Protein AF-A4VG60-F1 (afdb_monomer)

Radius of gyration: 16.8 Å; Cα contacts (8 Å, |Δi|>4): 55; chains: 1; bounding box: 37×32×46 Å

Sequence (109 aa):
MPMEATLLPELQGFSYWGRTFHEILQEVNPHLMCQLAEGQALQVYIERRQCYLQSEAARLEREWRRLHPLSIDAGYLARANWQRHCKLAVREMLIDELAKSLSGSTADM

Organism: Stutzerimonas stutzeri (strain A1501) (NCBI:txid379731)

Solvent-accessible surface area (backbone atoms only — not comparable to full-atom values): 6311 Å² total; per-residue (Å²): 130,84,80,64,82,84,75,44,78,89,54,63,91,52,53,73,54,25,45,53,48,50,55,48,37,51,73,58,31,44,66,61,49,50,55,28,51,76,65,71,41,40,65,65,51,38,55,54,49,23,57,50,51,54,53,49,44,57,52,45,41,55,51,50,48,68,78,55,72,75,65,89,84,56,51,72,68,57,51,53,50,50,54,48,50,45,55,48,55,43,48,54,51,52,52,52,54,47,50,51,59,50,47,58,67,70,74,85,120

pLDDT: mean 85.33, std 16.86, range [35.12, 97.88]

Structure (mmCIF, N/CA/C/O backbone):
data_AF-A4VG60-F1
#
_entry.id   AF-A4VG60-F1
#
loop_
_atom_site.group_PDB
_atom_site.id
_atom_site.type_symbol
_atom_site.label_atom_id
_atom_site.label_alt_id
_atom_site.label_comp_id
_atom_site.label_asym_id
_atom_site.label_entity_id
_atom_site.label_seq_id
_atom_site.pdbx_PDB_ins_code
_atom_site.Cartn_x
_atom_site.Cartn_y
_atom_site.Cartn_z
_atom_site.occupancy
_atom_site.B_iso_or_equiv
_atom_site.auth_seq_id
_atom_site.auth_co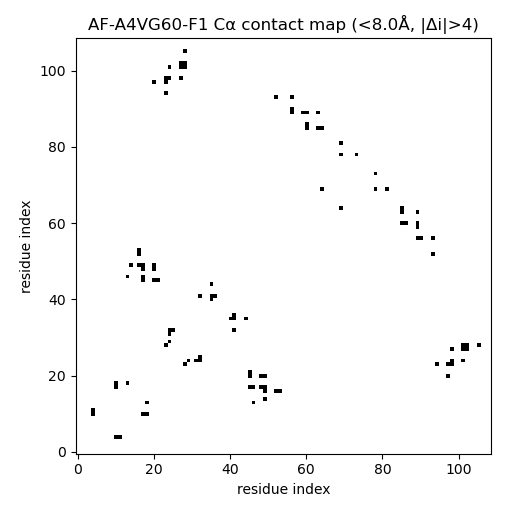mp_id
_atom_site.auth_asym_id
_atom_site.auth_atom_id
_atom_site.pdbx_PDB_model_num
ATOM 1 N N . MET A 1 1 ? -8.471 10.026 -9.662 1.00 35.12 1 MET A N 1
ATOM 2 C CA . MET A 1 1 ? -8.699 10.967 -8.548 1.00 35.12 1 MET A CA 1
ATOM 3 C C . MET A 1 1 ? -9.149 10.124 -7.366 1.00 35.12 1 MET A C 1
ATOM 5 O O . MET A 1 1 ? -10.168 9.471 -7.541 1.00 35.12 1 MET A O 1
ATOM 9 N N . PRO A 1 2 ? -8.411 10.012 -6.248 1.00 47.25 2 PRO A N 1
ATOM 10 C CA . PRO A 1 2 ? -8.999 9.405 -5.063 1.00 47.25 2 PRO A CA 1
ATOM 11 C C . PRO A 1 2 ? -10.036 10.398 -4.531 1.00 47.25 2 PRO A C 1
ATOM 13 O O . PRO A 1 2 ? -9.722 11.569 -4.304 1.00 47.25 2 PRO A O 1
ATOM 16 N N . MET A 1 3 ? -11.285 9.951 -4.481 1.00 45.38 3 MET A N 1
ATOM 17 C CA . MET A 1 3 ? -12.402 10.698 -3.920 1.00 45.38 3 MET A CA 1
ATOM 18 C C . MET A 1 3 ? -12.078 11.074 -2.463 1.00 45.38 3 MET A C 1
ATOM 20 O O . MET A 1 3 ? -11.585 10.256 -1.699 1.00 45.38 3 MET A O 1
ATOM 24 N N . GLU A 1 4 ? -12.342 12.335 -2.117 1.00 43.03 4 GLU A N 1
ATOM 25 C CA . GLU A 1 4 ? -12.742 12.745 -0.763 1.00 43.03 4 GLU A CA 1
ATOM 26 C C . GLU A 1 4 ? -11.701 12.788 0.371 1.00 43.03 4 GLU A C 1
ATOM 28 O O . GLU A 1 4 ? -12.062 12.837 1.543 1.00 43.03 4 GLU A O 1
ATOM 33 N N . ALA A 1 5 ? -10.416 13.007 0.076 1.00 45.91 5 ALA A N 1
ATOM 34 C CA . ALA A 1 5 ? -9.471 13.470 1.113 1.00 45.91 5 ALA A CA 1
ATOM 35 C C . ALA A 1 5 ? -9.815 14.871 1.689 1.00 45.91 5 ALA A C 1
ATOM 37 O O . ALA A 1 5 ? -9.117 15.372 2.567 1.00 45.91 5 ALA A O 1
ATOM 38 N N . THR A 1 6 ? -10.859 15.528 1.173 1.00 43.12 6 THR A N 1
ATOM 39 C CA . THR A 1 6 ? -11.344 16.847 1.607 1.00 43.12 6 THR A CA 1
ATOM 40 C C . THR A 1 6 ? -12.518 16.775 2.593 1.00 43.12 6 THR A C 1
ATOM 42 O O . THR A 1 6 ? -12.932 17.823 3.075 1.00 43.12 6 THR A O 1
ATOM 45 N N . LEU A 1 7 ? -13.066 15.588 2.897 1.00 49.22 7 LEU A N 1
ATOM 46 C CA . LEU A 1 7 ? -14.319 15.460 3.666 1.00 49.22 7 LEU A CA 1
ATOM 47 C C . LEU A 1 7 ? -14.187 14.791 5.044 1.00 49.22 7 LEU A C 1
ATOM 49 O O . LEU A 1 7 ? -15.153 14.802 5.800 1.00 49.22 7 LEU A O 1
ATOM 53 N N . LEU A 1 8 ? -13.008 14.284 5.419 1.00 56.97 8 LEU A N 1
ATOM 54 C CA . LEU A 1 8 ? -12.773 13.691 6.741 1.00 56.97 8 LEU A CA 1
ATOM 55 C C . LEU A 1 8 ? -11.650 14.448 7.472 1.00 56.97 8 LEU A C 1
ATOM 57 O O . LEU A 1 8 ? -10.483 14.290 7.104 1.00 56.97 8 LEU A O 1
ATOM 61 N N . PRO A 1 9 ? -11.964 15.256 8.507 1.00 61.59 9 PRO A N 1
ATOM 62 C CA . PRO A 1 9 ? -10.962 15.944 9.331 1.00 61.59 9 PRO A CA 1
ATOM 63 C C . PRO A 1 9 ? -9.912 14.985 9.909 1.00 61.59 9 PRO A C 1
ATOM 65 O O . PRO A 1 9 ? -8.746 15.338 10.046 1.00 61.59 9 PRO A O 1
ATOM 68 N N . GLU A 1 10 ? -10.320 13.744 10.175 1.00 61.84 10 GLU A N 1
ATOM 69 C CA . GLU A 1 10 ? -9.490 12.670 10.724 1.00 61.84 10 GLU A CA 1
ATOM 70 C C . GLU A 1 10 ? -8.391 12.195 9.764 1.00 61.84 10 GLU A C 1
ATOM 72 O O . GLU A 1 10 ? -7.391 11.643 10.204 1.00 61.84 10 GLU A O 1
ATOM 77 N N . LEU A 1 11 ? -8.528 12.434 8.454 1.00 64.25 11 LEU A N 1
ATOM 78 C CA . LEU A 1 11 ? -7.517 12.079 7.450 1.00 64.25 11 LEU A CA 1
ATOM 79 C C . LEU A 1 11 ? -6.500 13.201 7.199 1.00 64.25 11 LEU A C 1
ATOM 81 O O . LEU A 1 11 ? -5.514 13.012 6.473 1.0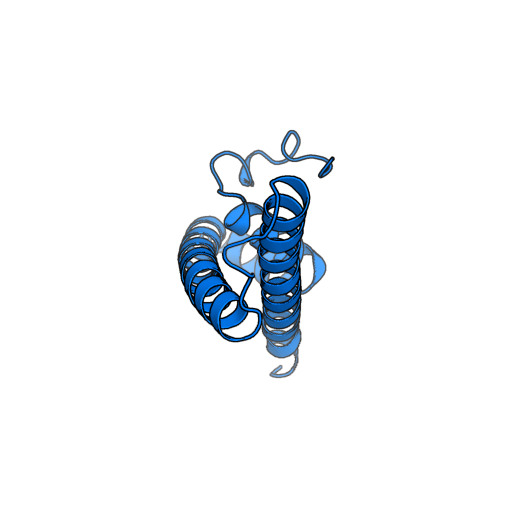0 64.25 11 LEU A O 1
ATOM 85 N N . GLN A 1 12 ? -6.734 14.381 7.773 1.00 68.31 12 GLN A N 1
ATOM 86 C CA . GLN A 1 12 ? -5.907 15.556 7.559 1.00 68.31 12 GLN A CA 1
ATOM 87 C C . GLN A 1 12 ? -4.561 15.381 8.282 1.00 68.31 12 GLN A C 1
ATOM 89 O O . GLN A 1 12 ? -4.502 15.165 9.485 1.00 68.31 12 GLN A O 1
ATOM 94 N N . GLY A 1 13 ? -3.456 15.444 7.533 1.00 73.44 13 GLY A N 1
ATOM 95 C CA . GLY A 1 13 ? -2.101 15.228 8.063 1.00 73.44 13 GLY A CA 1
ATOM 96 C C . GLY A 1 13 ? -1.559 13.803 7.894 1.00 73.44 13 GLY A C 1
ATOM 97 O O . GLY A 1 13 ? -0.353 13.598 8.030 1.00 73.44 13 GLY A O 1
ATOM 98 N N . PHE A 1 14 ? -2.390 12.832 7.500 1.00 80.12 14 PHE A N 1
ATOM 99 C CA . PHE A 1 14 ? -1.922 11.473 7.232 1.00 80.12 14 PHE A CA 1
ATOM 100 C C . PHE A 1 14 ? -1.254 11.317 5.860 1.00 80.12 14 PHE A C 1
ATOM 102 O O . PHE A 1 14 ? -1.701 11.836 4.830 1.00 80.12 14 PHE A O 1
ATOM 109 N N . SER A 1 15 ? -0.179 10.522 5.830 1.00 84.69 15 SER A N 1
ATOM 110 C CA . SER A 1 15 ? 0.492 10.142 4.586 1.00 84.69 15 SER A CA 1
ATOM 111 C C . SER A 1 15 ? -0.416 9.287 3.687 1.00 84.69 15 SER A C 1
ATOM 113 O O . SER A 1 15 ? -1.508 8.873 4.077 1.00 84.69 15 SER A O 1
ATOM 115 N N . TYR A 1 16 ? 0.032 8.993 2.462 1.00 88.38 16 TYR A N 1
ATOM 116 C CA . TYR A 1 16 ? -0.686 8.089 1.552 1.00 88.38 16 TYR A CA 1
ATOM 117 C C . TYR A 1 16 ? -1.060 6.750 2.221 1.00 88.38 16 TYR A C 1
ATOM 119 O O . TYR A 1 16 ? -2.207 6.316 2.128 1.00 88.38 16 TYR A O 1
ATOM 127 N N . TRP A 1 17 ? -0.117 6.130 2.937 1.00 91.31 17 TRP A N 1
ATOM 128 C CA . TRP A 1 17 ? -0.344 4.849 3.607 1.00 91.31 17 TRP A CA 1
ATOM 129 C C . TRP A 1 17 ? -1.249 4.960 4.833 1.00 91.31 17 TRP A C 1
ATOM 131 O O . TRP A 1 17 ? -1.998 4.029 5.091 1.00 91.31 17 TRP A O 1
ATOM 141 N N . GLY A 1 18 ? -1.232 6.090 5.548 1.00 90.94 18 GLY A N 1
ATOM 142 C CA . GLY A 1 18 ? -2.168 6.328 6.652 1.00 90.94 18 GLY A CA 1
ATOM 143 C C . GLY A 1 18 ? -3.614 6.409 6.163 1.00 90.94 18 GLY A C 1
ATOM 144 O O . GLY A 1 18 ? -4.479 5.718 6.689 1.00 90.94 18 GLY A O 1
ATOM 145 N N . ARG A 1 19 ? -3.850 7.169 5.086 1.00 90.12 19 ARG A N 1
ATOM 146 C CA . ARG A 1 19 ? -5.174 7.268 4.447 1.00 90.12 19 ARG A CA 1
ATOM 147 C C . ARG A 1 19 ? -5.639 5.934 3.871 1.00 90.12 19 ARG A C 1
ATOM 149 O O . ARG A 1 19 ? -6.734 5.491 4.181 1.00 90.12 19 ARG A O 1
ATOM 156 N N . THR A 1 20 ? -4.763 5.253 3.131 1.00 90.75 20 THR A N 1
ATOM 157 C CA . THR A 1 20 ? -5.065 3.930 2.557 1.00 90.75 20 THR A CA 1
ATOM 158 C C . THR A 1 20 ? -5.397 2.913 3.652 1.00 90.75 20 THR A C 1
ATOM 160 O O . THR A 1 20 ? -6.342 2.148 3.518 1.00 90.75 20 THR A O 1
ATOM 163 N N . PHE A 1 21 ? -4.644 2.910 4.757 1.00 92.56 21 PHE A N 1
ATOM 164 C CA . PHE A 1 21 ? -4.912 2.020 5.883 1.00 92.56 21 PHE A CA 1
ATOM 165 C C . PHE A 1 21 ? -6.263 2.318 6.542 1.00 92.56 21 PHE A C 1
ATOM 167 O O . PHE A 1 21 ? -7.014 1.388 6.810 1.00 92.56 21 PHE A O 1
ATOM 174 N N . HIS A 1 22 ? -6.576 3.594 6.781 1.00 91.81 22 HIS A N 1
ATOM 175 C CA . HIS A 1 22 ? -7.866 4.003 7.333 1.00 91.81 22 HIS A CA 1
ATOM 176 C C . HIS A 1 22 ? -9.033 3.565 6.438 1.00 91.81 22 HIS A C 1
ATOM 178 O O . HIS A 1 22 ? -9.980 2.962 6.931 1.00 91.81 22 HIS A O 1
ATOM 184 N N . GLU A 1 23 ? -8.954 3.837 5.132 1.00 91.00 23 GLU A N 1
ATOM 185 C CA . GLU A 1 23 ? -9.973 3.438 4.150 1.00 91.00 23 GLU A CA 1
ATOM 186 C C . GLU A 1 23 ? -10.209 1.918 4.179 1.00 91.00 23 GLU A C 1
ATOM 188 O O . GLU A 1 23 ? -11.348 1.473 4.308 1.00 91.00 23 GLU A O 1
ATOM 193 N N . ILE A 1 24 ? -9.138 1.114 4.163 1.00 91.31 24 ILE A N 1
ATOM 194 C CA . ILE A 1 24 ? -9.257 -0.353 4.207 1.00 91.31 24 ILE A CA 1
ATOM 195 C C . ILE A 1 24 ? -9.788 -0.830 5.562 1.00 91.31 24 ILE A C 1
ATOM 197 O O . ILE A 1 24 ? -10.591 -1.755 5.611 1.00 91.31 24 ILE A O 1
ATOM 201 N N . LEU A 1 25 ? -9.365 -0.221 6.672 1.00 90.75 25 LEU A N 1
ATOM 202 C CA . LEU A 1 25 ? -9.869 -0.567 8.001 1.00 90.75 25 LEU A CA 1
ATOM 203 C C . LEU A 1 25 ? -11.378 -0.321 8.099 1.00 90.75 25 LEU A C 1
ATOM 205 O O . LEU A 1 25 ? -12.097 -1.178 8.609 1.00 90.75 25 LEU A O 1
ATOM 209 N N . GLN A 1 26 ? -11.851 0.808 7.574 1.00 90.62 26 GLN A N 1
ATOM 210 C CA . GLN A 1 26 ? -13.269 1.148 7.528 1.00 90.62 26 GLN A CA 1
ATOM 211 C C . GLN A 1 26 ? -14.078 0.156 6.680 1.00 90.62 26 GLN A C 1
ATOM 213 O O . GLN A 1 26 ? -15.182 -0.218 7.067 1.00 90.62 26 GLN A O 1
ATOM 218 N N . GLU A 1 27 ? -13.535 -0.273 5.540 1.00 89.38 27 GLU A N 1
ATOM 219 C CA . GLU A 1 27 ? -14.204 -1.203 4.625 1.00 89.38 27 GLU A CA 1
ATOM 220 C C . GLU A 1 27 ? -14.207 -2.648 5.149 1.00 89.38 27 GLU A C 1
ATOM 222 O O . GLU A 1 27 ? -15.226 -3.334 5.091 1.00 89.38 27 GLU A O 1
ATOM 227 N N . VAL A 1 28 ? -13.074 -3.114 5.678 1.00 91.25 28 VAL A N 1
ATOM 228 C CA . VAL A 1 28 ? -12.853 -4.528 6.017 1.00 91.25 28 VAL A CA 1
ATOM 229 C C . VAL A 1 28 ? -13.232 -4.852 7.461 1.00 91.25 28 VAL A C 1
ATOM 231 O O . VAL A 1 28 ? -13.740 -5.939 7.731 1.00 91.25 28 VAL A O 1
ATOM 234 N N . ASN A 1 29 ? -12.975 -3.945 8.408 1.00 89.94 29 ASN A N 1
ATOM 235 C CA . ASN A 1 29 ? -13.248 -4.172 9.828 1.00 89.94 29 ASN A CA 1
ATOM 236 C C . ASN A 1 29 ? -13.742 -2.886 10.526 1.00 89.94 29 ASN A C 1
ATOM 238 O O . ASN A 1 29 ? -13.051 -2.323 11.387 1.00 89.94 29 ASN A O 1
ATOM 242 N N . PRO A 1 30 ? -14.962 -2.423 10.189 1.00 89.50 30 PRO A N 1
ATOM 243 C CA . PRO A 1 30 ? -15.536 -1.212 10.773 1.00 89.50 30 PRO A CA 1
ATOM 244 C C . PRO A 1 30 ? -15.737 -1.324 12.289 1.00 89.50 30 PRO A C 1
ATOM 246 O O . PRO A 1 30 ? -15.678 -0.318 12.991 1.00 89.50 30 PRO A O 1
ATOM 249 N N . HIS A 1 31 ? -15.926 -2.535 12.827 1.00 90.19 31 HIS A N 1
ATOM 250 C CA . HIS A 1 31 ? -16.079 -2.724 14.269 1.00 90.19 31 HIS A CA 1
ATOM 251 C C . HIS A 1 31 ? -14.798 -2.366 15.030 1.00 90.19 31 HIS A C 1
ATOM 253 O O . HIS A 1 31 ? -14.852 -1.604 15.995 1.00 90.19 31 HIS A O 1
ATOM 259 N N . LEU A 1 32 ? -13.640 -2.844 14.558 1.00 89.12 32 LEU A N 1
ATOM 260 C CA . LEU A 1 32 ? -12.343 -2.466 15.119 1.00 89.12 32 LEU A CA 1
ATOM 261 C C . LEU A 1 32 ? -12.105 -0.955 15.005 1.00 89.12 32 LEU A C 1
ATOM 263 O O . LEU A 1 32 ? -11.581 -0.345 15.935 1.00 89.12 32 LEU A O 1
ATOM 267 N N . MET A 1 33 ? -12.515 -0.336 13.895 1.00 88.19 33 MET A N 1
ATOM 268 C CA . MET A 1 33 ? -12.425 1.116 13.732 1.00 88.19 33 MET A CA 1
ATOM 269 C C . MET A 1 33 ? -13.219 1.862 14.813 1.00 88.19 33 MET A C 1
ATOM 271 O O . MET A 1 33 ? -12.666 2.755 15.455 1.00 88.19 33 MET A O 1
ATOM 275 N N . CYS A 1 34 ? -14.474 1.468 15.058 1.00 87.31 34 CYS A N 1
ATOM 276 C CA . CYS A 1 34 ? -15.307 2.058 16.108 1.00 87.31 34 CYS A CA 1
ATOM 277 C C . CYS A 1 34 ? -14.690 1.870 17.500 1.00 87.31 34 CYS A C 1
ATOM 279 O O . CYS A 1 34 ? -14.556 2.844 18.234 1.00 87.31 34 CYS A O 1
ATOM 281 N N . GLN A 1 35 ? -14.228 0.659 17.833 1.00 89.19 35 GLN A N 1
ATOM 282 C CA . GLN A 1 35 ? -13.571 0.384 19.119 1.00 89.19 35 GLN A CA 1
ATOM 283 C C . GLN A 1 35 ? -12.331 1.267 19.338 1.00 89.19 35 GLN A C 1
ATOM 285 O O . GLN A 1 35 ? -12.123 1.821 20.419 1.00 89.19 35 GLN A O 1
ATOM 290 N N . LEU A 1 36 ? -11.497 1.422 18.306 1.00 88.25 36 LEU A N 1
ATOM 291 C CA . LEU A 1 36 ? -10.305 2.268 18.367 1.00 88.25 36 LEU A CA 1
ATOM 292 C C . LEU A 1 36 ? -10.651 3.757 18.485 1.00 88.25 36 LEU A C 1
ATOM 294 O O . LEU A 1 36 ? -9.912 4.495 19.143 1.00 88.25 36 LEU A O 1
ATOM 298 N N . ALA A 1 37 ? -11.737 4.202 17.849 1.00 86.38 37 ALA A N 1
ATOM 299 C CA . ALA A 1 37 ? -12.216 5.578 17.933 1.00 86.38 37 ALA A CA 1
ATOM 300 C C . ALA A 1 37 ? -12.768 5.895 19.333 1.00 86.38 37 ALA A C 1
ATOM 302 O O . ALA A 1 37 ? -12.375 6.895 19.932 1.00 86.38 37 ALA A O 1
ATOM 303 N N . GLU A 1 38 ? -13.596 5.008 19.892 1.00 84.19 38 GLU A N 1
ATOM 304 C CA . GLU A 1 38 ? -14.126 5.116 21.259 1.00 84.19 38 GLU A CA 1
ATOM 305 C C . GLU A 1 38 ? -13.003 5.150 22.302 1.00 84.19 38 GLU A C 1
ATOM 307 O O . GLU A 1 38 ? -13.033 5.952 23.235 1.00 84.19 38 GLU A O 1
ATOM 312 N N . GLY A 1 39 ? -11.966 4.332 22.105 1.00 81.38 39 GLY A N 1
ATOM 313 C CA . GLY A 1 39 ? -10.771 4.316 22.947 1.00 81.38 39 GLY A CA 1
ATOM 314 C C . GLY A 1 39 ? -9.772 5.450 22.687 1.00 81.38 39 GLY A C 1
ATOM 315 O O . GLY A 1 39 ? -8.698 5.432 23.285 1.00 81.38 39 GLY A O 1
ATOM 316 N N . GLN A 1 40 ? -10.065 6.397 21.783 1.00 82.00 40 GLN A N 1
ATOM 317 C CA . GLN A 1 40 ? -9.162 7.487 21.365 1.00 82.00 40 GLN A CA 1
ATOM 318 C C . GLN A 1 40 ? -7.770 7.006 20.894 1.00 82.00 40 GLN A C 1
ATOM 320 O O . GLN A 1 40 ? -6.784 7.741 20.938 1.00 82.00 40 GLN A O 1
ATOM 325 N N . ALA A 1 41 ? -7.677 5.761 20.421 1.00 88.94 41 ALA A N 1
ATOM 326 C CA . ALA A 1 41 ? -6.432 5.112 20.010 1.00 88.94 41 ALA A CA 1
ATOM 327 C C . ALA A 1 41 ? -6.264 5.044 18.483 1.00 88.94 41 ALA A C 1
ATOM 329 O O . ALA A 1 41 ? -5.187 4.684 17.998 1.00 88.94 41 ALA A O 1
ATOM 330 N N . LEU A 1 42 ? -7.308 5.394 17.722 1.00 86.69 42 LEU A N 1
ATOM 331 C CA . LEU A 1 42 ? -7.351 5.262 16.264 1.00 86.69 42 LEU A CA 1
ATOM 332 C C . LEU A 1 42 ? -6.197 5.993 15.568 1.00 86.69 42 LEU A C 1
ATOM 334 O O . LEU A 1 42 ? -5.504 5.389 14.751 1.00 86.69 42 LEU A O 1
ATOM 338 N N . GLN A 1 43 ? -5.927 7.249 15.936 1.00 87.38 43 GLN A N 1
ATOM 339 C CA . GLN A 1 43 ? -4.848 8.029 15.326 1.00 87.38 43 GLN A CA 1
ATOM 340 C C . GLN A 1 43 ? -3.483 7.348 15.508 1.00 87.38 43 GLN A C 1
ATOM 342 O O . GLN A 1 43 ? -2.790 7.080 14.529 1.00 87.38 43 GLN A O 1
ATOM 347 N N . VAL A 1 44 ? -3.120 6.998 16.746 1.00 89.56 44 VAL A N 1
ATOM 348 C CA . VAL A 1 44 ? -1.839 6.337 17.059 1.00 89.56 44 VAL A CA 1
ATOM 349 C C . VAL A 1 44 ? -1.734 4.978 16.361 1.00 89.56 44 VAL A C 1
ATOM 351 O O . VAL A 1 44 ? -0.654 4.578 15.916 1.00 89.56 44 VAL A O 1
ATOM 354 N N . TYR A 1 45 ? -2.850 4.256 16.238 1.00 90.31 45 TYR A N 1
ATOM 355 C CA . TYR A 1 45 ? -2.895 2.985 15.527 1.00 90.31 45 TYR A CA 1
ATOM 356 C C . TYR A 1 45 ? -2.592 3.157 14.032 1.00 90.31 45 TYR A C 1
ATOM 358 O O . TYR A 1 45 ? -1.715 2.467 13.501 1.00 90.31 45 TYR A O 1
ATOM 366 N N . ILE A 1 46 ? -3.235 4.128 13.375 1.00 90.81 46 ILE A N 1
ATOM 367 C CA . ILE A 1 46 ? -2.972 4.476 11.972 1.00 90.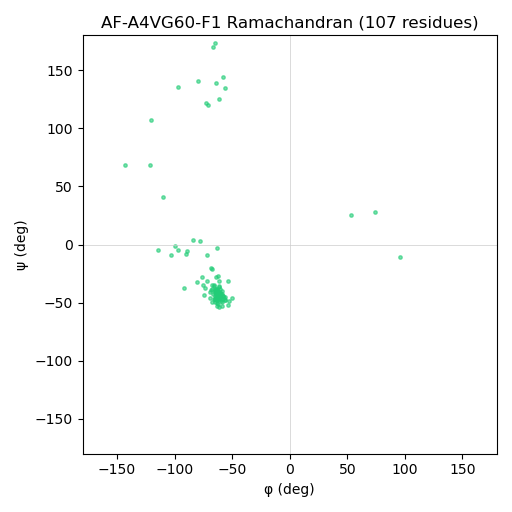81 46 ILE A CA 1
ATOM 368 C C . ILE A 1 46 ? -1.521 4.949 11.804 1.00 90.81 46 ILE A C 1
ATOM 370 O O . ILE A 1 46 ? -0.848 4.525 10.865 1.00 90.81 46 ILE A O 1
ATOM 374 N N . GLU A 1 47 ? -0.997 5.762 12.727 1.00 90.25 47 GLU A N 1
ATOM 375 C CA . GLU A 1 47 ? 0.382 6.263 12.681 1.00 90.25 47 GLU A CA 1
ATOM 376 C C . GLU A 1 47 ? 1.426 5.139 12.745 1.00 90.25 47 GLU A C 1
ATOM 378 O O . GLU A 1 47 ? 2.399 5.128 11.987 1.00 90.25 47 GLU A O 1
ATOM 383 N N . ARG A 1 48 ? 1.217 4.145 13.610 1.00 90.88 48 ARG A N 1
ATOM 384 C CA . ARG A 1 48 ? 2.105 2.975 13.684 1.00 90.88 48 ARG A CA 1
ATOM 385 C C . ARG A 1 48 ? 2.027 2.136 12.414 1.00 90.88 48 ARG A C 1
ATOM 387 O O . ARG A 1 48 ? 3.057 1.708 11.889 1.00 90.88 48 ARG A O 1
ATOM 394 N N . ARG A 1 49 ? 0.814 1.925 11.896 1.00 91.56 49 ARG A N 1
ATOM 395 C CA . ARG A 1 49 ? 0.593 1.131 10.683 1.00 91.56 49 ARG A CA 1
ATOM 396 C C . ARG A 1 49 ? 1.157 1.810 9.438 1.00 91.56 49 ARG A C 1
ATOM 398 O O . ARG A 1 49 ? 1.790 1.121 8.641 1.00 91.56 49 ARG A O 1
ATOM 405 N N . GLN A 1 50 ? 1.056 3.135 9.296 1.00 93.19 50 GLN A N 1
ATOM 406 C CA . GLN A 1 50 ? 1.666 3.832 8.155 1.00 93.19 50 GLN A CA 1
ATOM 407 C C . GLN A 1 50 ? 3.193 3.688 8.129 1.00 93.19 50 GLN A C 1
ATOM 409 O O . GLN A 1 50 ? 3.748 3.460 7.057 1.00 93.19 50 GLN A O 1
ATOM 414 N N . CYS A 1 51 ? 3.879 3.779 9.275 1.00 90.88 51 CYS A N 1
ATOM 415 C CA . CYS A 1 51 ? 5.341 3.664 9.334 1.00 90.88 51 CYS A CA 1
ATOM 416 C C . CYS A 1 51 ? 5.806 2.264 8.918 1.00 90.88 51 CYS A C 1
ATOM 418 O O . CYS A 1 51 ? 6.782 2.115 8.175 1.00 90.88 51 CYS A O 1
ATOM 420 N N . TYR A 1 52 ? 5.069 1.243 9.360 1.00 92.69 52 TYR A N 1
ATOM 421 C CA . TYR A 1 52 ? 5.290 -0.135 8.942 1.00 92.69 52 TYR A CA 1
ATOM 422 C C . TYR A 1 52 ? 5.093 -0.298 7.428 1.00 92.69 52 TYR A C 1
ATOM 424 O O . TYR A 1 52 ? 6.019 -0.716 6.739 1.00 92.69 52 TYR A O 1
ATOM 432 N N . LEU A 1 53 ? 3.943 0.122 6.889 1.00 94.44 53 LEU A N 1
ATOM 433 C CA . LEU A 1 53 ? 3.626 -0.016 5.461 1.00 94.44 53 LEU A CA 1
ATOM 434 C C . LEU A 1 53 ? 4.602 0.745 4.556 1.00 94.44 53 LEU A C 1
ATOM 436 O O . LEU A 1 53 ? 4.973 0.255 3.493 1.00 94.44 53 LEU A O 1
ATOM 440 N N . GLN A 1 54 ? 5.069 1.922 4.979 1.00 94.31 54 GLN A N 1
ATOM 441 C CA . GLN A 1 54 ? 6.101 2.675 4.261 1.00 94.31 54 GLN A CA 1
ATOM 442 C C . GLN A 1 54 ? 7.425 1.909 4.187 1.00 94.31 54 GLN A C 1
ATOM 444 O O . GLN A 1 54 ? 8.040 1.829 3.120 1.00 94.31 54 GLN A O 1
ATOM 449 N N . SER A 1 55 ? 7.860 1.348 5.317 1.00 95.00 55 SER A N 1
ATOM 450 C CA . SER A 1 55 ? 9.100 0.572 5.402 1.00 95.00 55 SER A CA 1
ATOM 451 C C . SER A 1 55 ? 9.008 -0.702 4.566 1.00 95.00 55 SER A C 1
ATOM 453 O O . SER A 1 55 ? 9.933 -1.030 3.819 1.00 95.00 55 SER A O 1
ATOM 455 N N . GLU A 1 56 ? 7.859 -1.369 4.630 1.00 96.56 56 GLU A N 1
ATOM 456 C CA . GLU A 1 56 ? 7.609 -2.608 3.911 1.00 96.56 56 GLU A CA 1
ATOM 457 C C . GLU A 1 56 ? 7.506 -2.378 2.401 1.00 96.56 56 GLU A C 1
ATOM 459 O O . GLU A 1 56 ? 8.143 -3.090 1.626 1.00 96.56 56 GLU A O 1
ATOM 464 N N . ALA A 1 57 ? 6.843 -1.301 1.967 1.00 96.44 57 ALA A N 1
ATOM 465 C CA . ALA A 1 57 ? 6.829 -0.899 0.563 1.00 96.44 57 ALA A CA 1
ATOM 466 C C . ALA A 1 57 ? 8.251 -0.663 0.034 1.00 96.44 57 ALA A C 1
ATOM 468 O O . ALA A 1 57 ? 8.616 -1.155 -1.032 1.00 96.44 57 ALA A O 1
ATOM 469 N N . ALA A 1 58 ? 9.100 0.031 0.798 1.00 96.75 58 ALA A N 1
ATOM 470 C CA . ALA A 1 58 ? 10.487 0.254 0.401 1.00 96.75 58 ALA A CA 1
ATOM 471 C C . ALA A 1 58 ? 11.290 -1.056 0.304 1.00 96.75 58 ALA A C 1
ATOM 473 O O . ALA A 1 58 ? 12.121 -1.197 -0.601 1.00 96.75 58 ALA A O 1
ATOM 474 N N . ARG A 1 59 ? 11.056 -2.013 1.213 1.00 97.81 59 ARG A N 1
ATOM 475 C CA . ARG A 1 59 ? 11.679 -3.345 1.186 1.00 97.81 59 ARG A CA 1
ATOM 476 C C . ARG A 1 59 ? 11.259 -4.117 -0.066 1.00 97.81 59 ARG A C 1
ATOM 478 O O . ARG A 1 59 ? 12.124 -4.554 -0.826 1.00 97.81 59 ARG A O 1
ATOM 485 N N . LEU A 1 60 ? 9.956 -4.214 -0.304 1.00 97.69 60 LEU A N 1
ATOM 486 C CA . LEU A 1 60 ? 9.360 -4.954 -1.414 1.00 97.69 60 LEU A CA 1
ATOM 487 C C . LEU A 1 60 ? 9.703 -4.351 -2.772 1.00 97.69 60 LEU A C 1
ATOM 489 O O . LEU A 1 60 ? 9.976 -5.079 -3.719 1.00 97.69 60 LEU A O 1
ATOM 493 N N . GLU A 1 61 ? 9.795 -3.027 -2.879 1.00 97.81 61 GLU A N 1
ATOM 494 C CA . GLU A 1 61 ? 10.264 -2.397 -4.111 1.00 97.81 61 GLU A CA 1
ATOM 495 C C . GLU A 1 61 ? 11.708 -2.782 -4.438 1.00 97.81 61 GLU A C 1
ATOM 497 O O . GLU A 1 61 ? 12.042 -2.982 -5.603 1.00 97.81 61 GLU A O 1
ATOM 502 N N . ARG A 1 62 ? 12.598 -2.887 -3.441 1.00 97.56 62 ARG A N 1
ATOM 503 C CA . ARG A 1 62 ? 13.974 -3.354 -3.690 1.00 97.56 62 ARG A CA 1
ATOM 504 C C . ARG A 1 62 ? 13.983 -4.804 -4.158 1.00 97.56 62 ARG A C 1
ATOM 506 O O . ARG A 1 62 ? 14.760 -5.135 -5.047 1.00 97.56 62 ARG A O 1
ATOM 513 N N . GLU A 1 63 ? 13.143 -5.643 -3.567 1.00 97.75 63 GLU A N 1
ATOM 514 C CA . GLU A 1 63 ? 13.000 -7.050 -3.936 1.00 97.75 63 GLU A CA 1
ATOM 515 C C . GLU A 1 63 ? 12.452 -7.208 -5.359 1.00 97.75 63 GLU A C 1
ATOM 517 O O . GLU A 1 63 ? 13.090 -7.841 -6.198 1.00 97.75 63 GLU A O 1
ATOM 522 N N . TRP A 1 64 ? 11.362 -6.513 -5.682 1.00 97.88 64 TRP A N 1
ATOM 523 C CA . TRP A 1 64 ? 10.772 -6.497 -7.017 1.00 97.88 64 TRP A CA 1
ATOM 524 C C . TRP A 1 64 ? 11.787 -6.059 -8.079 1.00 97.88 64 TRP A C 1
ATOM 526 O O . TRP A 1 64 ? 11.945 -6.717 -9.103 1.00 97.88 64 TRP A O 1
ATOM 536 N N . ARG A 1 65 ? 12.565 -4.997 -7.825 1.00 96.56 65 ARG A N 1
ATOM 537 C CA . ARG A 1 65 ? 13.595 -4.531 -8.773 1.00 96.56 65 ARG A CA 1
ATOM 538 C C . ARG A 1 65 ? 14.718 -5.547 -9.002 1.00 96.56 65 ARG A C 1
ATOM 540 O O . ARG A 1 65 ? 15.322 -5.524 -10.070 1.00 96.56 65 ARG A O 1
ATOM 547 N N . ARG A 1 66 ? 15.011 -6.417 -8.027 1.00 96.56 66 ARG A N 1
ATOM 548 C CA . ARG A 1 66 ? 15.983 -7.515 -8.193 1.00 96.56 66 ARG A CA 1
ATOM 549 C C . ARG A 1 66 ? 15.423 -8.631 -9.072 1.00 96.56 66 ARG A C 1
ATOM 551 O O . ARG A 1 66 ? 16.172 -9.191 -9.862 1.00 96.56 66 ARG A O 1
ATOM 558 N N . LEU A 1 67 ? 14.131 -8.931 -8.943 1.00 97.12 67 LEU A N 1
ATOM 559 C CA . LEU A 1 67 ? 13.444 -9.958 -9.737 1.00 97.12 67 LEU A CA 1
ATOM 560 C C . LEU A 1 67 ? 13.132 -9.494 -11.165 1.00 97.12 67 LEU A C 1
ATOM 562 O O . LEU A 1 67 ? 13.086 -10.303 -12.088 1.00 97.12 67 LEU A O 1
ATOM 566 N N . HIS A 1 68 ? 12.957 -8.188 -11.355 1.00 96.00 68 HIS A N 1
ATOM 567 C CA . HIS A 1 68 ? 12.616 -7.574 -12.632 1.00 96.00 68 HIS A CA 1
ATOM 568 C C . HIS A 1 68 ? 13.690 -6.555 -13.037 1.00 96.00 68 HIS A C 1
ATOM 570 O O . HIS A 1 68 ? 13.422 -5.351 -13.012 1.00 96.00 68 HIS A O 1
ATOM 576 N N . PRO A 1 69 ? 14.919 -6.984 -13.381 1.00 95.62 69 PRO A N 1
ATOM 577 C CA . PRO A 1 69 ? 15.977 -6.058 -13.760 1.00 95.62 69 PRO A CA 1
ATOM 578 C C . PRO A 1 69 ? 15.614 -5.313 -15.050 1.00 95.62 69 PRO A C 1
ATOM 580 O O . PRO A 1 69 ? 15.092 -5.892 -16.003 1.00 95.62 69 PRO A O 1
ATOM 583 N N . LEU A 1 70 ? 15.918 -4.016 -15.090 1.00 95.44 70 LEU A N 1
ATOM 584 C CA . LEU A 1 70 ? 15.775 -3.197 -16.288 1.00 95.44 70 LEU A CA 1
ATOM 585 C C . LEU A 1 70 ? 17.122 -3.094 -17.008 1.00 95.44 70 LEU A C 1
ATOM 587 O O . LEU A 1 70 ? 18.145 -2.852 -16.366 1.00 95.44 70 LEU A O 1
ATOM 591 N N . SER A 1 71 ? 17.119 -3.239 -18.335 1.00 94.56 71 SER A N 1
ATOM 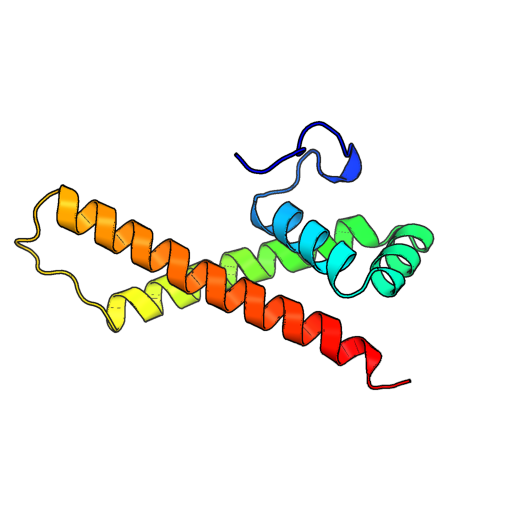592 C CA . SER A 1 71 ? 18.330 -3.050 -19.142 1.00 94.56 71 SER A CA 1
ATOM 593 C C . SER A 1 71 ? 18.924 -1.650 -18.946 1.00 94.56 71 SER A C 1
ATOM 595 O O . SER A 1 71 ? 18.196 -0.658 -18.840 1.00 94.56 71 SER A O 1
ATOM 597 N N . ILE A 1 72 ? 20.256 -1.562 -18.955 1.00 92.38 72 ILE A N 1
ATOM 598 C CA . ILE A 1 72 ? 20.991 -0.291 -18.894 1.00 92.38 72 ILE A CA 1
ATOM 599 C C . ILE A 1 72 ? 20.647 0.586 -20.109 1.00 92.38 72 ILE A C 1
ATOM 601 O O . ILE A 1 72 ? 20.539 1.804 -19.970 1.00 92.38 72 ILE A O 1
ATOM 605 N N . ASP A 1 73 ? 20.345 -0.031 -21.251 1.00 96.44 73 ASP A N 1
ATOM 606 C CA . ASP A 1 73 ? 19.994 0.656 -22.499 1.00 96.44 73 ASP A CA 1
ATOM 607 C C . ASP A 1 73 ? 18.510 1.051 -22.580 1.00 96.44 73 ASP A C 1
ATOM 609 O O . ASP A 1 73 ? 18.041 1.563 -23.596 1.00 96.44 73 ASP A O 1
ATOM 613 N N . ALA A 1 74 ? 17.731 0.820 -21.516 1.00 95.44 74 ALA A N 1
ATOM 614 C CA . ALA A 1 74 ? 16.320 1.175 -21.503 1.00 95.44 74 ALA A CA 1
ATOM 615 C C . ALA A 1 74 ? 16.128 2.690 -21.680 1.00 95.44 74 ALA A C 1
ATOM 617 O O . ALA A 1 74 ? 16.635 3.501 -20.896 1.00 95.44 74 ALA A O 1
ATOM 618 N N . GLY A 1 75 ? 15.332 3.063 -22.683 1.00 96.75 75 GLY A N 1
ATOM 619 C CA . GLY A 1 75 ? 14.925 4.445 -22.918 1.00 96.75 75 GLY A CA 1
ATOM 620 C C . GLY A 1 75 ? 14.026 5.004 -21.809 1.00 96.75 75 GLY A C 1
ATOM 621 O O . GLY A 1 75 ? 13.520 4.280 -20.947 1.00 96.75 75 GLY A O 1
ATOM 622 N N . TYR A 1 76 ? 13.787 6.316 -21.853 1.00 96.50 76 TYR A N 1
ATOM 623 C CA . TYR A 1 76 ? 13.030 7.048 -20.831 1.00 96.50 76 TYR A CA 1
ATOM 624 C C . TYR A 1 76 ? 11.648 6.440 -20.527 1.00 96.50 76 TYR A C 1
ATOM 626 O O . TYR A 1 76 ? 11.324 6.191 -19.366 1.00 96.50 76 TYR A O 1
ATOM 634 N N . LEU A 1 77 ? 10.854 6.138 -2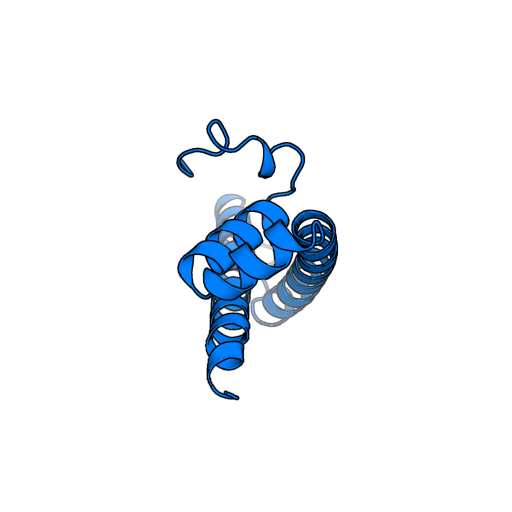1.562 1.00 97.38 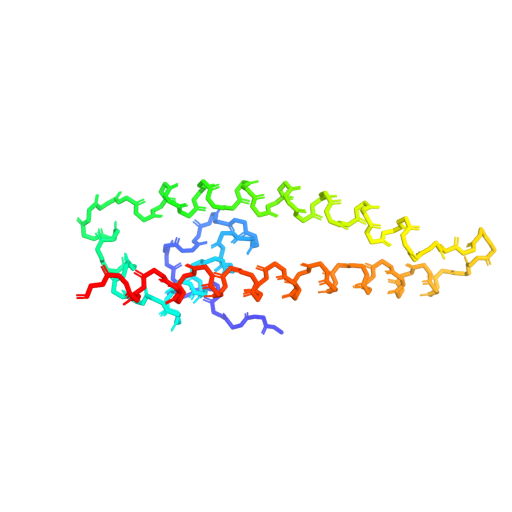77 LEU A N 1
ATOM 635 C CA . LEU A 1 77 ? 9.507 5.578 -21.391 1.00 97.38 77 LEU A CA 1
ATOM 636 C C . LEU A 1 77 ? 9.531 4.196 -20.728 1.00 97.38 77 LEU A C 1
ATOM 638 O O . LEU A 1 77 ? 8.717 3.920 -19.850 1.00 97.38 77 LEU A O 1
ATOM 642 N N . ALA A 1 78 ? 10.492 3.348 -21.098 1.00 96.38 78 ALA A N 1
ATOM 643 C CA . ALA A 1 78 ? 10.650 2.030 -20.493 1.00 96.38 78 ALA A CA 1
ATOM 644 C C . ALA A 1 78 ? 11.000 2.141 -19.001 1.00 96.38 78 ALA A C 1
ATOM 646 O O . ALA A 1 78 ? 10.412 1.436 -18.183 1.00 96.38 78 ALA A O 1
ATOM 647 N N . ARG A 1 79 ? 11.879 3.081 -18.624 1.00 97.00 79 ARG A N 1
ATOM 648 C CA . ARG A 1 79 ? 12.214 3.368 -17.216 1.00 97.00 79 ARG A CA 1
ATOM 649 C C . ARG A 1 79 ? 11.006 3.862 -16.423 1.00 97.00 79 ARG A C 1
ATOM 651 O O . ARG A 1 79 ? 10.772 3.388 -15.312 1.00 97.00 79 ARG A O 1
ATOM 658 N N . ALA A 1 80 ? 10.229 4.781 -16.994 1.00 97.19 80 ALA A N 1
ATOM 659 C CA . ALA A 1 80 ? 9.028 5.311 -16.356 1.00 97.19 80 ALA A CA 1
ATOM 660 C C . ALA A 1 80 ? 7.969 4.216 -16.139 1.00 97.19 80 ALA A C 1
ATOM 662 O O . ALA A 1 80 ? 7.446 4.074 -15.032 1.00 97.19 80 ALA A O 1
ATOM 663 N N . ASN A 1 81 ? 7.704 3.400 -17.164 1.00 97.44 81 ASN A N 1
ATOM 664 C CA . ASN A 1 81 ? 6.764 2.282 -17.073 1.00 97.44 81 ASN A CA 1
ATOM 665 C C . ASN A 1 81 ? 7.230 1.244 -16.053 1.00 97.44 81 ASN A C 1
ATOM 667 O O . ASN A 1 81 ? 6.448 0.825 -15.206 1.00 97.44 81 ASN A O 1
ATOM 671 N N . TRP A 1 82 ? 8.510 0.884 -16.073 1.00 97.50 82 TRP A N 1
ATOM 672 C CA . TRP A 1 82 ? 9.088 -0.057 -15.120 1.00 97.50 82 TRP A CA 1
ATOM 673 C C . TRP A 1 82 ? 8.946 0.418 -13.669 1.00 97.50 82 TRP A C 1
ATOM 675 O O . TRP A 1 82 ? 8.468 -0.329 -12.815 1.00 97.50 82 TRP A O 1
ATOM 685 N N . GLN A 1 83 ? 9.265 1.686 -13.390 1.00 96.75 83 GLN A N 1
ATOM 686 C CA . GLN A 1 83 ? 9.079 2.264 -12.058 1.00 96.75 83 GLN A CA 1
ATOM 687 C C . GLN A 1 83 ? 7.598 2.290 -11.654 1.00 96.75 83 GLN A C 1
ATOM 689 O O . GLN A 1 83 ? 7.274 2.030 -10.495 1.00 96.75 83 GLN A O 1
ATOM 694 N N . ARG A 1 84 ? 6.688 2.571 -12.593 1.00 97.00 84 ARG A N 1
ATOM 695 C CA . ARG A 1 84 ? 5.243 2.527 -12.342 1.00 97.00 84 ARG A CA 1
ATOM 696 C C . ARG A 1 84 ? 4.771 1.111 -12.004 1.00 97.00 84 ARG A C 1
ATOM 698 O O . ARG A 1 84 ? 4.038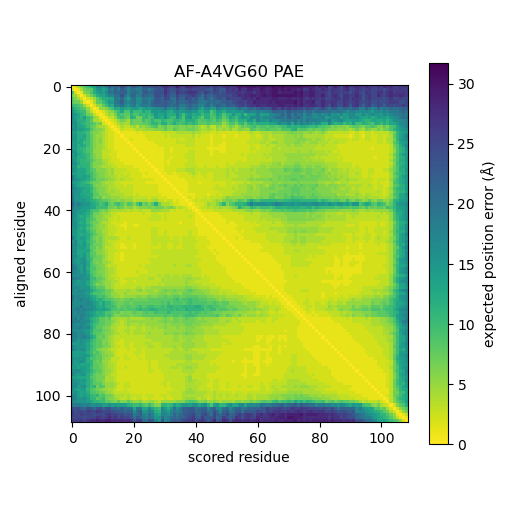 0.958 -11.033 1.00 97.00 84 ARG A O 1
ATOM 705 N N . HIS A 1 85 ? 5.205 0.097 -12.751 1.00 97.56 85 HIS A N 1
ATOM 706 C CA . HIS A 1 85 ? 4.868 -1.302 -12.476 1.00 97.56 85 HIS A CA 1
ATOM 707 C C . HIS A 1 85 ? 5.386 -1.751 -11.111 1.00 97.56 85 HIS A C 1
ATOM 709 O O . HIS A 1 85 ? 4.625 -2.338 -10.351 1.00 97.56 85 HIS A O 1
ATOM 715 N N . CYS A 1 86 ? 6.622 -1.383 -10.760 1.00 97.50 86 CYS A N 1
ATOM 716 C CA . CYS A 1 86 ? 7.188 -1.622 -9.433 1.00 97.50 86 CYS A CA 1
ATOM 717 C C . CYS A 1 86 ? 6.280 -1.069 -8.322 1.00 97.50 86 CYS A C 1
ATOM 719 O O . CYS A 1 86 ? 5.889 -1.792 -7.409 1.00 97.50 86 CYS A O 1
ATOM 721 N N . LYS A 1 87 ? 5.894 0.211 -8.427 1.00 95.25 87 LYS A N 1
ATOM 722 C CA . LYS A 1 87 ? 5.032 0.871 -7.436 1.00 95.25 87 LYS A CA 1
ATOM 723 C C . LYS A 1 87 ? 3.634 0.255 -7.361 1.00 95.25 87 LYS A C 1
ATOM 725 O O . LYS A 1 87 ? 3.105 0.128 -6.262 1.00 95.25 87 LYS A O 1
ATOM 730 N N . LEU A 1 88 ? 3.037 -0.094 -8.502 1.00 96.56 88 LEU A N 1
ATOM 731 C CA . LEU A 1 88 ? 1.704 -0.701 -8.551 1.00 96.56 88 LEU A CA 1
ATOM 732 C C . LEU A 1 88 ? 1.703 -2.105 -7.943 1.00 96.56 88 LEU A C 1
ATOM 734 O O . LEU A 1 88 ? 0.907 -2.354 -7.048 1.00 96.56 88 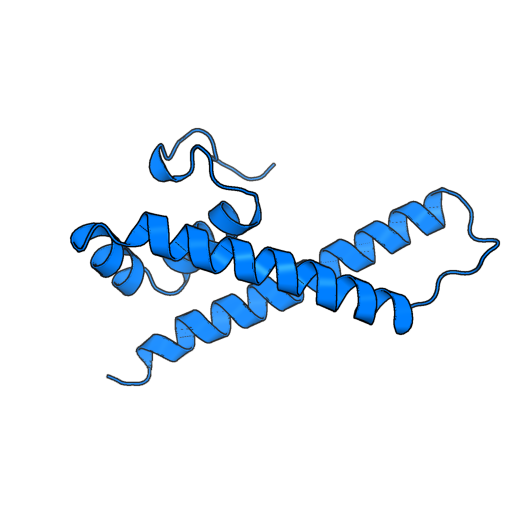LEU A O 1
ATOM 738 N N . ALA A 1 89 ? 2.639 -2.968 -8.346 1.00 96.88 89 ALA A N 1
ATOM 739 C CA . ALA A 1 89 ? 2.713 -4.345 -7.860 1.00 96.88 89 ALA A CA 1
ATOM 740 C C . ALA A 1 89 ? 2.911 -4.409 -6.338 1.00 96.88 89 ALA A C 1
ATOM 742 O O . ALA A 1 89 ? 2.199 -5.127 -5.642 1.00 96.88 89 ALA A O 1
ATOM 743 N N . VAL A 1 90 ? 3.840 -3.607 -5.804 1.00 96.94 90 VAL A N 1
ATOM 744 C CA . VAL A 1 90 ? 4.077 -3.540 -4.353 1.00 96.94 90 VAL A CA 1
ATOM 745 C C . VAL A 1 90 ? 2.854 -3.004 -3.613 1.00 96.94 90 VAL A C 1
ATOM 747 O O . VAL A 1 90 ? 2.509 -3.510 -2.548 1.00 96.94 90 VAL A O 1
ATOM 750 N N . ARG A 1 91 ? 2.187 -1.987 -4.171 1.00 94.69 91 ARG A N 1
ATOM 751 C CA . ARG A 1 91 ? 0.983 -1.415 -3.567 1.00 94.69 91 ARG A CA 1
ATOM 752 C C . ARG A 1 91 ? -0.149 -2.435 -3.497 1.00 94.69 91 ARG A C 1
ATOM 754 O O . ARG A 1 91 ? -0.755 -2.564 -2.442 1.00 94.69 91 ARG A O 1
ATOM 761 N N . GLU A 1 92 ? -0.447 -3.107 -4.603 1.00 95.00 92 GLU A N 1
ATOM 762 C CA . GLU A 1 92 ? -1.529 -4.094 -4.682 1.00 95.00 92 GLU A CA 1
ATOM 763 C C . GLU A 1 92 ? -1.295 -5.244 -3.705 1.00 95.00 92 GLU A C 1
ATOM 765 O O . GLU A 1 92 ? -2.202 -5.597 -2.958 1.00 95.00 92 GLU A O 1
ATOM 770 N N . MET A 1 93 ? -0.059 -5.745 -3.630 1.00 94.88 93 MET A N 1
ATOM 771 C CA . MET A 1 93 ? 0.301 -6.808 -2.695 1.00 94.88 93 MET A CA 1
ATOM 772 C C . MET A 1 93 ? 0.116 -6.384 -1.233 1.00 94.88 93 MET A C 1
ATOM 774 O O . MET A 1 93 ? -0.518 -7.101 -0.466 1.00 94.88 93 MET A O 1
ATOM 778 N N . LEU A 1 94 ? 0.608 -5.200 -0.850 1.00 95.12 94 LEU A N 1
ATOM 779 C CA . LEU A 1 94 ? 0.458 -4.706 0.522 1.00 95.12 94 LEU A CA 1
ATOM 780 C C . LEU A 1 94 ? -0.999 -4.443 0.903 1.00 95.12 94 LEU A C 1
ATOM 782 O O . LEU A 1 94 ? -1.37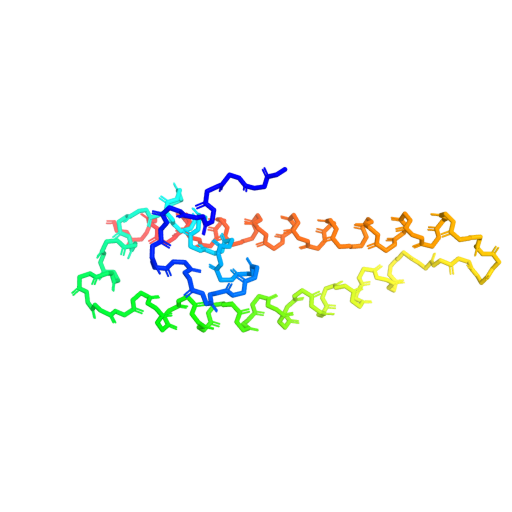6 -4.696 2.041 1.00 95.12 94 LEU A O 1
ATOM 786 N N . ILE A 1 95 ? -1.813 -3.925 -0.020 1.00 93.38 95 ILE A N 1
ATOM 787 C CA . ILE A 1 95 ? -3.246 -3.704 0.219 1.00 93.38 95 ILE A CA 1
ATOM 788 C C . ILE A 1 95 ? -3.966 -5.038 0.435 1.00 93.38 95 ILE A C 1
ATOM 790 O O . ILE A 1 95 ? -4.752 -5.152 1.372 1.00 93.38 95 ILE A O 1
ATOM 794 N N . ASP A 1 96 ? -3.675 -6.044 -0.389 1.00 93.38 96 ASP A N 1
ATOM 795 C CA . ASP A 1 96 ? -4.268 -7.379 -0.277 1.00 93.38 96 ASP A CA 1
ATOM 796 C C . ASP A 1 96 ? -3.863 -8.082 1.031 1.00 93.38 96 ASP A C 1
ATOM 798 O O . ASP A 1 96 ? -4.717 -8.578 1.767 1.00 93.38 96 ASP A O 1
ATOM 802 N N . GLU A 1 97 ? -2.574 -8.061 1.385 1.00 92.12 97 GLU A N 1
ATOM 803 C CA . GLU A 1 97 ? -2.091 -8.589 2.669 1.00 92.12 97 GLU A CA 1
ATOM 804 C C . GLU A 1 97 ? -2.718 -7.863 3.863 1.00 92.12 97 GLU A C 1
ATOM 806 O O . GLU A 1 97 ? -3.122 -8.497 4.843 1.00 92.12 97 GLU A O 1
ATOM 811 N N . LEU A 1 98 ? -2.848 -6.536 3.774 1.00 91.56 98 LEU A N 1
ATOM 812 C CA . LEU A 1 98 ? -3.482 -5.736 4.811 1.00 91.56 98 LEU A CA 1
ATOM 813 C C . LEU A 1 98 ? -4.951 -6.129 4.988 1.00 91.56 98 LEU A C 1
ATOM 815 O O . LEU A 1 98 ? -5.365 -6.414 6.113 1.00 91.56 98 LEU A O 1
ATOM 819 N N . ALA A 1 99 ? -5.718 -6.177 3.899 1.00 90.62 99 ALA A N 1
ATOM 820 C CA . ALA A 1 99 ? -7.124 -6.559 3.925 1.00 90.62 99 ALA A CA 1
ATOM 821 C C . ALA A 1 99 ? -7.300 -7.953 4.544 1.00 90.62 99 ALA A C 1
ATOM 823 O O . ALA A 1 99 ? -8.089 -8.111 5.472 1.00 90.62 99 ALA A O 1
ATOM 824 N N . LYS A 1 100 ? -6.478 -8.931 4.137 1.00 90.25 100 LYS A N 1
ATOM 825 C CA . LYS A 1 100 ? -6.469 -10.284 4.721 1.00 90.25 100 LYS A CA 1
ATOM 826 C C . LYS A 1 100 ? -6.174 -10.280 6.220 1.00 90.25 100 LYS A C 1
ATOM 828 O O . LYS A 1 100 ? -6.827 -10.993 6.981 1.00 90.25 100 LYS A O 1
ATOM 833 N N . SER A 1 101 ? -5.205 -9.477 6.662 1.00 88.12 101 SER A N 1
ATOM 834 C CA . SER A 1 101 ? -4.852 -9.377 8.085 1.00 88.12 101 SER A CA 1
ATOM 835 C C . SER A 1 101 ? -5.978 -8.771 8.932 1.00 88.12 101 SER A C 1
ATOM 837 O O . SER A 1 101 ? -6.192 -9.188 10.068 1.00 88.12 101 SER A O 1
ATOM 839 N N . LEU A 1 102 ? -6.725 -7.817 8.369 1.00 87.56 102 LEU A N 1
ATOM 840 C CA . LEU A 1 102 ? -7.827 -7.135 9.044 1.00 87.56 102 LEU A CA 1
ATOM 841 C C . LEU A 1 102 ? -9.114 -7.966 9.039 1.00 87.56 102 LEU A C 1
ATOM 843 O O . LEU A 1 102 ? -9.862 -7.913 10.018 1.00 87.56 102 LEU A O 1
ATOM 847 N N . SER A 1 103 ? -9.339 -8.760 7.987 1.00 82.38 103 SER A N 1
ATOM 848 C CA . SER A 1 103 ? -10.464 -9.695 7.891 1.00 82.38 103 SER A CA 1
ATOM 849 C C . SER A 1 103 ? -10.261 -10.942 8.749 1.00 82.38 103 SER A C 1
ATOM 851 O O . SER A 1 103 ? -11.215 -11.459 9.311 1.00 82.38 103 SER A O 1
ATOM 853 N N . GLY A 1 104 ? -9.024 -11.437 8.880 1.00 64.06 104 GLY A N 1
ATOM 854 C CA . GLY A 1 104 ? -8.718 -12.598 9.724 1.00 64.06 104 GLY A CA 1
ATOM 855 C C . GLY A 1 104 ? -8.887 -12.326 11.222 1.00 64.06 104 GLY A C 1
ATOM 856 O O . GLY A 1 104 ? -9.094 -13.253 11.994 1.00 64.06 104 GLY A O 1
ATOM 857 N N . SER A 1 105 ? -8.869 -11.054 11.634 1.00 52.69 105 SER A N 1
ATOM 858 C CA . SER A 1 105 ? -9.046 -10.655 13.034 1.00 52.69 105 SER A CA 1
ATOM 859 C C . SER A 1 105 ? -10.482 -10.819 13.560 1.00 52.69 105 SER A C 1
ATOM 861 O O . SER A 1 105 ? -10.686 -10.649 14.759 1.00 52.69 105 SER A O 1
ATOM 863 N N . THR A 1 106 ? -11.472 -11.120 12.710 1.00 45.56 106 THR A N 1
ATOM 864 C CA . THR A 1 106 ? -12.865 -11.385 13.125 1.00 45.56 106 THR A CA 1
ATOM 865 C C . THR A 1 106 ? -13.210 -12.874 13.211 1.00 45.56 106 THR A C 1
ATOM 867 O O . THR A 1 106 ? -14.334 -13.199 13.575 1.00 45.56 106 THR A O 1
ATOM 870 N N . ALA A 1 107 ? -12.274 -13.779 12.896 1.00 38.84 107 ALA A N 1
ATOM 871 C CA . ALA A 1 107 ? -12.512 -15.227 12.927 1.00 38.84 107 ALA A CA 1
ATOM 872 C C . ALA A 1 107 ? -12.223 -15.890 14.292 1.00 38.84 107 ALA A C 1
ATOM 874 O O . ALA A 1 107 ? -12.516 -17.071 14.450 1.00 38.84 107 ALA A O 1
ATOM 875 N N . ASP A 1 108 ? -11.688 -15.140 15.264 1.00 38.69 108 ASP A N 1
ATOM 876 C CA . ASP A 1 108 ? -11.378 -15.614 16.625 1.00 38.69 108 ASP A CA 1
ATOM 877 C C . ASP A 1 108 ? -12.318 -15.011 17.697 1.00 38.69 108 ASP A C 1
ATOM 879 O O . ASP A 1 108 ? -11.885 -14.640 18.791 1.00 38.69 108 ASP A O 1
ATOM 883 N N . MET A 1 109 ? -13.617 -14.906 17.395 1.00 36.31 109 MET A N 1
ATOM 884 C CA . MET A 1 109 ? -14.693 -14.765 18.393 1.00 36.31 109 MET A CA 1
ATOM 885 C C . MET A 1 109 ? -15.855 -15.695 18.056 1.00 36.31 109 MET A C 1
ATOM 887 O O . MET A 1 109 ? -16.503 -16.167 19.017 1.00 36.31 109 MET A O 1
#

Foldseek 3Di:
DPPDPPPDPLSPPDDPQLVLLLVLCCVQPVPVVVVCVVVVNNSVVSVVRSVVLVVQLVVQLVVVCVVVPDDPPDDPVRVVVSVVCSNVVSVVVSSVVSSVVSNVVVVPD

Mean predicted aligned error: 7.14 Å

Secondary structure (DSSP, 8-state):
--TTTTS-GGGTT--HHHHHHHHHHHHH-HHHHHHHHHTT-HHHHHHHHHHHHHHHHHHHHHHHHHHSPPPTT--HHHHHHHHHHHHHHHHHHHHHHHHHHHHHTTS--